Protein AF-A0A6M1T298-F1 (afdb_monomer_lite)

Sequence (48 aa):
MSTTNRRTFTKQFKQDVVQQSQHCDTITELAADLGLRPELIYRWRSEL

Organism: NCBI:txid1736908

Secondary structure (DSSP, 8-state):
----------HHHHHHHHHHHHH-S-HHHHHHHTT--HHHHHHHHHH-

Structure (mmCIF, N/CA/C/O backbone):
data_AF-A0A6M1T298-F1
#
_entry.id   AF-A0A6M1T298-F1
#
loop_
_atom_site.group_PDB
_atom_site.id
_atom_site.type_symbol
_atom_site.label_atom_id
_atom_site.label_alt_id
_atom_site.label_comp_id
_atom_site.label_asym_id
_atom_site.label_entity_id
_atom_site.label_seq_id
_atom_site.pdbx_PDB_ins_code
_atom_site.Cartn_x
_atom_site.Cartn_y
_atom_site.Cartn_z
_atom_site.occupancy
_atom_site.B_iso_or_equiv
_atom_site.auth_seq_id
_atom_site.auth_comp_id
_atom_site.auth_asym_id
_atom_site.auth_atom_id
_atom_site.pdbx_PDB_model_num
ATOM 1 N N . MET A 1 1 ? -27.800 -9.703 -9.861 1.00 36.88 1 MET A N 1
ATOM 2 C CA . MET A 1 1 ? -27.379 -8.772 -8.792 1.00 36.88 1 MET A CA 1
ATOM 3 C C . MET A 1 1 ? -25.874 -8.900 -8.627 1.00 36.88 1 MET A C 1
ATOM 5 O O . MET A 1 1 ? -25.419 -9.909 -8.110 1.00 36.88 1 MET A O 1
ATOM 9 N N . SER A 1 2 ? -25.095 -7.947 -9.136 1.00 43.00 2 SER A N 1
ATOM 10 C CA . SER A 1 2 ? -23.632 -7.981 -9.025 1.00 43.00 2 SER A CA 1
ATOM 11 C C . SER A 1 2 ? -23.235 -7.366 -7.686 1.00 43.00 2 SER A C 1
ATOM 13 O O . SER A 1 2 ? -23.122 -6.149 -7.562 1.00 43.00 2 SER A O 1
ATOM 15 N N . THR A 1 3 ? -23.103 -8.186 -6.646 1.00 47.12 3 THR A N 1
ATOM 16 C CA . THR A 1 3 ? -22.596 -7.738 -5.346 1.00 47.12 3 THR A CA 1
ATOM 17 C C . THR A 1 3 ? -21.109 -7.442 -5.489 1.00 47.12 3 THR A C 1
ATOM 19 O O . THR A 1 3 ? -20.274 -8.340 -5.383 1.00 47.12 3 THR A O 1
ATOM 22 N N . THR A 1 4 ? -20.766 -6.186 -5.775 1.00 59.78 4 THR A N 1
ATOM 23 C CA . THR A 1 4 ? -19.387 -5.694 -5.729 1.00 59.78 4 THR A CA 1
ATOM 24 C C . THR A 1 4 ? -18.888 -5.845 -4.298 1.00 59.78 4 THR A C 1
ATOM 26 O O . THR A 1 4 ? -19.125 -4.985 -3.451 1.00 59.78 4 THR A O 1
ATOM 29 N N . ASN A 1 5 ? -18.252 -6.977 -4.008 1.00 60.31 5 ASN A N 1
ATOM 30 C CA . ASN A 1 5 ? -17.693 -7.280 -2.703 1.00 60.31 5 ASN A CA 1
ATOM 31 C C . ASN A 1 5 ? -16.461 -6.382 -2.520 1.00 60.31 5 ASN A C 1
ATOM 33 O O . ASN A 1 5 ? -15.358 -6.694 -2.971 1.00 60.31 5 ASN A O 1
ATOM 37 N N . ARG A 1 6 ? -16.686 -5.173 -1.994 1.00 68.62 6 ARG A N 1
ATOM 38 C CA . ARG A 1 6 ? -15.635 -4.178 -1.776 1.00 68.62 6 ARG A CA 1
ATOM 39 C C . ARG A 1 6 ? -14.744 -4.697 -0.654 1.00 68.62 6 ARG A C 1
ATOM 41 O O . ARG A 1 6 ? -15.124 -4.629 0.508 1.00 68.62 6 ARG A O 1
ATOM 48 N N . ARG A 1 7 ? -13.565 -5.218 -1.005 1.00 78.06 7 ARG A N 1
ATOM 49 C CA . ARG A 1 7 ? -12.527 -5.536 -0.019 1.00 78.06 7 ARG A CA 1
ATOM 50 C C . ARG A 1 7 ? -12.147 -4.252 0.718 1.00 78.06 7 ARG A C 1
ATOM 52 O O . ARG A 1 7 ? -11.648 -3.306 0.107 1.00 78.06 7 ARG A O 1
ATOM 59 N N . THR A 1 8 ? -12.414 -4.217 2.016 1.00 82.88 8 THR A N 1
ATOM 60 C CA . THR A 1 8 ? -12.013 -3.121 2.897 1.00 82.88 8 THR A CA 1
ATOM 61 C C . THR A 1 8 ? -10.639 -3.438 3.466 1.00 82.88 8 THR A C 1
ATOM 63 O O . THR A 1 8 ? -10.442 -4.493 4.061 1.00 82.88 8 THR A O 1
ATOM 66 N N . PHE A 1 9 ? -9.691 -2.522 3.296 1.00 88.94 9 PHE A N 1
ATOM 67 C CA . PHE A 1 9 ? -8.352 -2.634 3.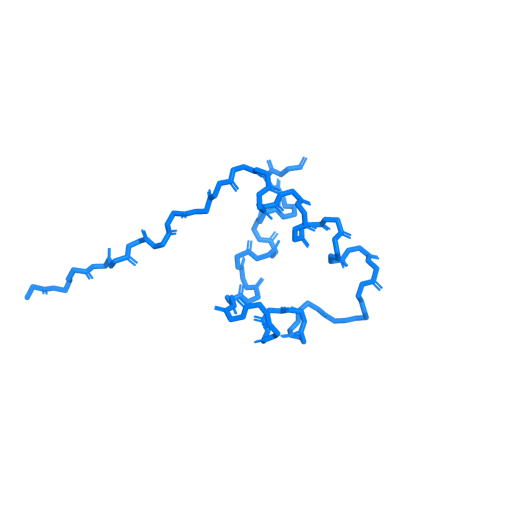871 1.00 88.94 9 PHE A CA 1
ATOM 68 C C . PHE A 1 9 ? -8.217 -1.658 5.033 1.00 88.94 9 PHE A C 1
ATOM 70 O O . PHE A 1 9 ? -8.679 -0.514 4.938 1.00 88.94 9 PHE A O 1
ATOM 77 N N . THR A 1 10 ? -7.586 -2.099 6.119 1.00 92.88 10 THR A N 1
ATOM 78 C CA . THR A 1 10 ? -7.323 -1.238 7.275 1.00 92.88 10 THR A CA 1
ATOM 79 C C . THR A 1 10 ? -6.319 -0.148 6.903 1.00 92.88 10 THR A C 1
ATOM 81 O O . THR A 1 10 ? -5.506 -0.311 5.992 1.00 92.88 10 THR A O 1
ATOM 84 N N . LYS A 1 11 ? -6.364 0.988 7.608 1.00 92.44 11 LYS A N 1
ATOM 85 C CA . LYS A 1 11 ? -5.429 2.101 7.372 1.00 92.44 11 LYS A CA 1
ATOM 86 C C . LYS A 1 11 ? -3.97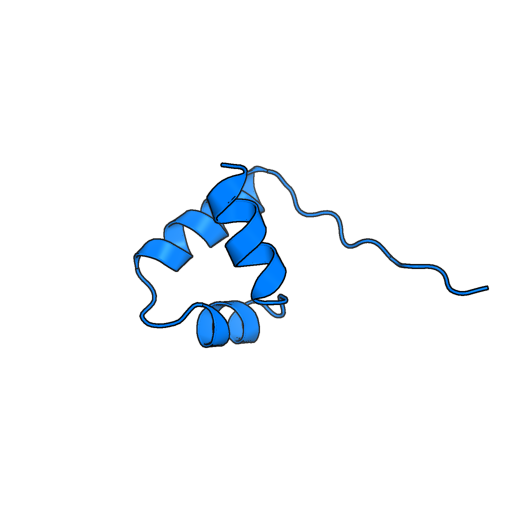2 1.649 7.504 1.00 92.44 11 LYS A C 1
ATOM 88 O O . LYS A 1 11 ? -3.166 1.974 6.642 1.00 92.44 11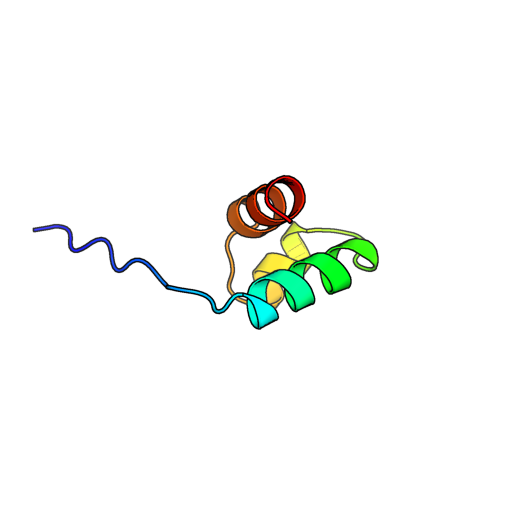 LYS A O 1
ATOM 93 N N . GLN A 1 12 ? -3.675 0.863 8.538 1.00 93.94 12 GLN A N 1
ATOM 94 C CA . GLN A 1 12 ? -2.330 0.355 8.796 1.00 93.94 12 GLN A CA 1
ATOM 95 C C . GLN A 1 12 ? -1.837 -0.550 7.665 1.00 93.94 12 GLN A C 1
ATOM 97 O O . GLN A 1 12 ? -0.719 -0.374 7.205 1.00 93.94 12 GLN A O 1
ATOM 102 N N . PHE A 1 13 ? -2.699 -1.427 7.139 1.00 94.06 13 PHE A N 1
ATOM 103 C CA . PHE A 1 13 ? -2.355 -2.256 5.983 1.00 94.06 13 PHE A CA 1
ATOM 104 C C . PHE A 1 13 ? -2.022 -1.407 4.751 1.00 94.06 13 PHE A C 1
ATOM 106 O O . PHE A 1 13 ? -1.024 -1.644 4.087 1.00 94.06 13 PHE A O 1
ATOM 113 N N . LYS A 1 14 ? -2.817 -0.369 4.457 1.00 93.81 14 LYS A N 1
ATOM 114 C CA . LYS A 1 14 ? -2.526 0.530 3.327 1.00 93.81 14 LYS A CA 1
ATOM 115 C C . LYS A 1 14 ? -1.186 1.250 3.495 1.00 93.81 14 LYS A C 1
ATOM 117 O O . LYS A 1 14 ? -0.457 1.388 2.522 1.00 93.81 14 LYS A O 1
ATOM 122 N N . GLN A 1 15 ? -0.879 1.708 4.709 1.00 95.25 15 GLN A N 1
ATOM 123 C CA . GLN A 1 15 ? 0.383 2.386 5.015 1.00 95.25 15 GLN A CA 1
ATOM 124 C C . GLN A 1 15 ? 1.581 1.451 4.854 1.00 95.25 15 GLN A C 1
ATOM 126 O O . GLN A 1 15 ? 2.564 1.850 4.240 1.00 95.25 15 GLN A O 1
ATOM 131 N N . ASP A 1 16 ? 1.465 0.215 5.335 1.00 95.19 16 ASP A N 1
ATOM 132 C CA . ASP A 1 16 ? 2.500 -0.811 5.209 1.00 95.19 16 ASP A CA 1
ATOM 133 C C . ASP A 1 16 ? 2.797 -1.118 3.732 1.00 95.19 16 ASP A C 1
ATOM 135 O O . ASP A 1 16 ? 3.935 -1.003 3.281 1.00 95.19 16 ASP A O 1
ATOM 139 N N . VAL A 1 17 ? 1.750 -1.332 2.924 1.00 94.88 17 VAL A N 1
ATOM 140 C CA . VAL A 1 17 ? 1.883 -1.550 1.473 1.00 94.88 17 VAL A CA 1
ATOM 141 C C . VAL A 1 17 ? 2.494 -0.336 0.765 1.00 94.88 17 VAL A C 1
ATOM 143 O O . VAL A 1 17 ? 3.319 -0.496 -0.134 1.00 94.88 17 VAL A O 1
ATOM 146 N N . VAL A 1 18 ? 2.125 0.890 1.154 1.00 94.12 18 VAL A N 1
ATOM 147 C CA . VAL A 1 18 ? 2.731 2.106 0.590 1.00 94.12 18 VAL A CA 1
ATOM 148 C C . VAL A 1 18 ? 4.204 2.225 0.984 1.00 94.12 18 VAL A C 1
ATOM 150 O O . VAL A 1 18 ? 5.012 2.550 0.116 1.00 94.12 18 VAL A O 1
ATOM 153 N N . GLN A 1 19 ? 4.589 1.917 2.222 1.00 94.50 19 GLN A N 1
ATOM 154 C CA . GLN A 1 19 ? 6.001 1.892 2.614 1.00 94.50 19 GLN A CA 1
ATOM 155 C C . GLN A 1 19 ? 6.777 0.824 1.840 1.00 94.50 19 GLN A C 1
ATOM 157 O O . GLN A 1 19 ? 7.785 1.143 1.215 1.00 94.50 19 GLN A O 1
ATOM 162 N N . GLN A 1 20 ? 6.266 -0.407 1.772 1.00 93.31 20 GLN A N 1
ATOM 163 C CA . GLN A 1 20 ? 6.862 -1.499 0.997 1.00 93.31 20 GLN A CA 1
ATOM 164 C C . GLN A 1 20 ? 7.068 -1.091 -0.470 1.00 93.31 20 GLN A C 1
ATOM 166 O O . GLN A 1 20 ? 8.132 -1.306 -1.046 1.00 93.31 20 GLN A O 1
ATOM 171 N N . SER A 1 21 ? 6.083 -0.400 -1.053 1.00 92.12 21 SER A N 1
ATOM 172 C CA . SER A 1 21 ? 6.141 0.069 -2.438 1.00 92.12 21 SER A CA 1
ATOM 173 C C . SER A 1 21 ? 7.296 1.029 -2.728 1.00 92.12 21 SER A C 1
ATOM 175 O O . SER A 1 21 ? 7.700 1.143 -3.881 1.00 92.12 21 SER A O 1
ATOM 177 N N . GLN A 1 22 ? 7.795 1.768 -1.729 1.00 89.81 22 GLN A N 1
ATOM 178 C CA . GLN A 1 22 ? 8.936 2.682 -1.890 1.00 89.81 22 GLN A CA 1
ATOM 179 C C . GLN A 1 22 ? 10.264 1.936 -2.042 1.00 89.81 22 GLN A C 1
ATOM 181 O O . GLN A 1 22 ? 11.210 2.498 -2.585 1.00 89.81 22 GLN A O 1
ATOM 186 N N . HIS A 1 23 ? 10.320 0.686 -1.581 1.00 89.12 23 HIS A N 1
ATOM 187 C CA . HIS A 1 23 ? 11.511 -0.158 -1.617 1.00 89.12 23 HIS A CA 1
ATOM 188 C C . HIS A 1 23 ? 11.454 -1.246 -2.699 1.00 89.12 23 HIS A C 1
ATOM 190 O O . HIS A 1 23 ? 12.478 -1.856 -2.983 1.00 89.12 23 HIS A O 1
ATOM 196 N N . CYS A 1 24 ? 10.287 -1.500 -3.297 1.00 87.00 24 CYS A N 1
ATOM 197 C CA . CYS A 1 24 ? 10.138 -2.447 -4.402 1.00 87.00 24 CYS A CA 1
ATOM 198 C C . CYS A 1 24 ? 10.508 -1.820 -5.751 1.00 87.00 24 CYS A C 1
ATOM 200 O O . CYS A 1 24 ? 10.110 -0.691 -6.045 1.00 87.00 24 CYS A O 1
ATOM 202 N N . ASP A 1 25 ? 11.162 -2.602 -6.612 1.00 85.56 25 ASP A N 1
ATOM 203 C CA . ASP A 1 25 ? 11.479 -2.214 -7.989 1.00 85.56 25 ASP A CA 1
ATOM 204 C C . ASP A 1 25 ? 10.219 -1.982 -8.834 1.00 85.56 25 ASP A C 1
ATOM 206 O O . ASP A 1 25 ? 10.154 -1.030 -9.617 1.00 85.56 25 ASP A O 1
ATOM 210 N N . THR A 1 26 ? 9.184 -2.816 -8.657 1.00 92.06 26 THR A N 1
ATOM 211 C CA . THR A 1 26 ? 7.919 -2.662 -9.384 1.00 92.06 26 THR A CA 1
ATOM 212 C C . THR A 1 26 ? 6.678 -2.847 -8.508 1.00 92.06 26 THR A C 1
ATOM 214 O O . THR A 1 26 ? 6.573 -3.736 -7.663 1.00 92.06 26 THR A O 1
ATOM 217 N N . ILE A 1 27 ? 5.675 -1.996 -8.749 1.00 92.62 27 ILE A N 1
ATOM 218 C CA . ILE A 1 27 ? 4.371 -2.047 -8.065 1.00 92.62 27 ILE A CA 1
ATOM 219 C C . ILE A 1 27 ? 3.562 -3.270 -8.506 1.00 92.62 27 ILE A C 1
ATOM 221 O O . ILE A 1 27 ? 2.753 -3.786 -7.739 1.00 92.62 27 ILE A O 1
ATOM 225 N N . THR A 1 28 ? 3.771 -3.738 -9.736 1.00 93.12 28 THR A N 1
ATOM 226 C CA . THR A 1 28 ? 3.077 -4.902 -10.294 1.00 93.12 28 THR A CA 1
ATOM 227 C C . THR A 1 28 ? 3.464 -6.184 -9.568 1.00 93.12 28 THR A C 1
ATOM 229 O O . THR A 1 28 ? 2.576 -6.961 -9.227 1.00 93.12 28 THR A O 1
ATOM 232 N N . GLU A 1 29 ? 4.754 -6.388 -9.290 1.00 93.31 29 GLU A N 1
ATOM 233 C CA . GLU A 1 29 ? 5.227 -7.554 -8.534 1.00 93.31 29 GLU A CA 1
ATOM 234 C C . GLU A 1 29 ? 4.741 -7.509 -7.087 1.00 93.31 29 GLU A C 1
ATOM 236 O O . GLU A 1 29 ? 4.174 -8.488 -6.608 1.00 93.31 29 GLU A O 1
ATOM 241 N N . LEU A 1 30 ? 4.839 -6.347 -6.431 1.00 94.19 30 LEU A N 1
ATOM 242 C CA . LEU A 1 30 ? 4.297 -6.154 -5.084 1.00 94.19 30 LEU A CA 1
ATOM 243 C C . LEU A 1 30 ? 2.787 -6.438 -5.024 1.00 94.19 30 LEU A C 1
ATOM 245 O O . LEU A 1 30 ? 2.292 -7.077 -4.098 1.00 94.19 30 LEU A O 1
ATOM 249 N N . ALA A 1 31 ? 2.032 -5.963 -6.014 1.00 94.12 31 ALA A N 1
ATOM 250 C CA . 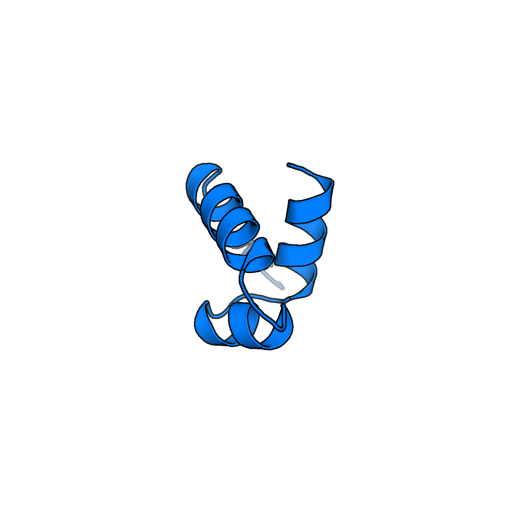ALA A 1 31 ? 0.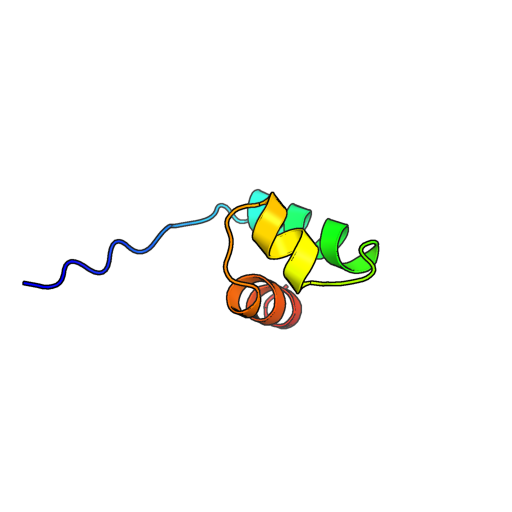601 -6.217 -6.085 1.00 94.12 31 ALA A CA 1
ATOM 251 C C . ALA A 1 31 ? 0.298 -7.705 -6.299 1.00 94.12 31 ALA A C 1
ATOM 253 O O . ALA A 1 31 ? -0.629 -8.222 -5.680 1.00 94.12 31 ALA A O 1
ATOM 254 N N . ALA A 1 32 ? 1.072 -8.389 -7.145 1.00 94.06 32 ALA A N 1
ATOM 255 C CA . ALA A 1 32 ? 0.919 -9.818 -7.384 1.00 94.06 32 ALA A CA 1
ATOM 256 C C . ALA A 1 32 ? 1.191 -10.639 -6.113 1.00 94.06 32 ALA A C 1
ATOM 258 O O . ALA A 1 32 ? 0.375 -11.494 -5.775 1.00 94.06 32 ALA A O 1
ATOM 259 N N . ASP A 1 33 ? 2.267 -10.324 -5.388 1.00 93.25 33 ASP A N 1
ATOM 260 C CA . ASP A 1 33 ? 2.641 -10.982 -4.129 1.00 93.25 33 ASP A CA 1
ATOM 261 C C . ASP A 1 33 ? 1.552 -10.827 -3.055 1.00 93.25 33 ASP A C 1
ATOM 263 O O . ASP A 1 33 ? 1.103 -11.795 -2.442 1.00 93.25 33 ASP A O 1
ATOM 267 N N . LEU A 1 34 ? 1.013 -9.613 -2.918 1.00 91.25 34 LEU A N 1
ATOM 268 C CA . LEU A 1 34 ? -0.035 -9.300 -1.945 1.00 91.25 34 LEU A CA 1
ATOM 269 C C . LEU A 1 34 ? -1.455 -9.679 -2.408 1.00 91.25 34 LEU A C 1
ATOM 271 O O . LEU A 1 34 ? -2.428 -9.470 -1.675 1.00 91.25 34 LEU A O 1
ATOM 275 N N . GLY A 1 35 ? -1.619 -10.185 -3.634 1.00 92.06 35 GLY A N 1
ATOM 276 C CA . GLY A 1 35 ? -2.933 -10.467 -4.226 1.00 92.06 35 GLY A CA 1
ATOM 277 C C . GLY A 1 35 ? -3.817 -9.218 -4.372 1.00 92.06 35 GLY A C 1
ATOM 278 O O . GLY A 1 35 ? -5.049 -9.282 -4.248 1.00 92.06 35 GLY A O 1
ATOM 279 N N . LEU A 1 36 ? -3.186 -8.066 -4.591 1.00 91.56 36 LEU A N 1
ATOM 280 C CA . LEU A 1 36 ? -3.801 -6.759 -4.780 1.00 91.56 36 LEU A CA 1
ATOM 281 C C . LEU A 1 36 ? -3.832 -6.373 -6.259 1.00 91.56 36 LEU A C 1
ATOM 283 O O . LEU A 1 36 ? -3.154 -6.939 -7.111 1.00 91.56 36 LEU A O 1
ATOM 287 N N . ARG A 1 37 ? -4.629 -5.348 -6.569 1.00 92.50 37 ARG A N 1
ATOM 288 C CA . ARG A 1 37 ? -4.527 -4.667 -7.861 1.00 92.50 37 ARG A CA 1
ATOM 289 C C . ARG A 1 37 ? -3.467 -3.571 -7.758 1.00 92.50 37 ARG A C 1
ATOM 291 O O . ARG A 1 37 ? -3.546 -2.790 -6.810 1.00 92.50 37 ARG A O 1
ATOM 298 N N . PRO A 1 38 ? -2.552 -3.430 -8.728 1.00 94.25 38 PRO A N 1
ATOM 299 C CA . PRO A 1 38 ? -1.546 -2.367 -8.700 1.00 94.25 38 PRO A CA 1
ATOM 300 C C . PRO A 1 38 ? -2.186 -0.971 -8.647 1.00 94.25 38 PRO A C 1
ATOM 302 O O . PRO A 1 38 ? -1.702 -0.095 -7.936 1.00 94.25 38 PRO A O 1
ATOM 305 N N . GLU A 1 39 ? -3.344 -0.787 -9.289 1.00 93.44 39 GLU A N 1
ATOM 306 C CA . GLU A 1 39 ? -4.147 0.446 -9.234 1.00 93.44 39 GLU A CA 1
ATOM 307 C C . GLU A 1 39 ? -4.506 0.878 -7.798 1.00 93.44 39 GLU A C 1
ATOM 309 O O . GLU A 1 39 ? -4.542 2.073 -7.507 1.00 93.44 39 GLU A O 1
ATOM 314 N N . LEU A 1 40 ? -4.744 -0.072 -6.880 1.00 92.62 40 LEU A N 1
ATOM 315 C CA . LEU A 1 40 ? -5.021 0.242 -5.471 1.00 92.62 40 LEU A CA 1
ATOM 316 C C . LEU A 1 40 ? -3.793 0.837 -4.784 1.00 92.62 40 LEU A C 1
ATOM 318 O O . LEU A 1 40 ? -3.932 1.794 -4.028 1.00 92.62 40 LEU A O 1
ATOM 322 N N . ILE A 1 41 ? -2.608 0.302 -5.072 1.00 93.19 41 I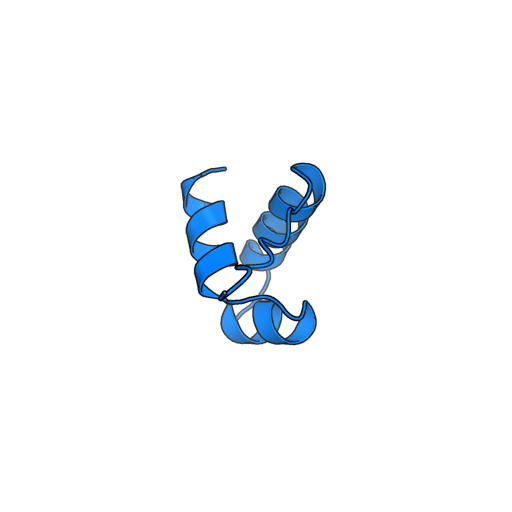LE A N 1
ATOM 323 C CA . ILE A 1 41 ? -1.349 0.767 -4.485 1.00 93.19 41 ILE A CA 1
ATOM 324 C C . ILE A 1 41 ? -1.020 2.173 -5.001 1.00 93.19 41 ILE A C 1
ATOM 326 O O . ILE A 1 41 ? -0.692 3.054 -4.207 1.00 93.19 41 ILE A O 1
ATOM 330 N N . TYR A 1 42 ? -1.192 2.420 -6.306 1.00 93.31 42 TYR A N 1
ATOM 331 C CA . TYR A 1 42 ? -1.045 3.763 -6.881 1.00 93.31 42 TYR A CA 1
ATOM 332 C C . TYR A 1 42 ? -2.016 4.764 -6.264 1.00 93.31 42 TYR A C 1
ATOM 334 O O . TYR A 1 42 ? -1.617 5.868 -5.907 1.00 93.31 42 TYR A O 1
ATOM 342 N N . ARG A 1 43 ? -3.278 4.368 -6.082 1.00 92.81 43 ARG A N 1
ATOM 343 C CA . ARG A 1 43 ? -4.269 5.215 -5.424 1.00 92.81 43 ARG A CA 1
ATOM 344 C C . ARG A 1 43 ? -3.865 5.543 -3.985 1.00 92.81 43 ARG A C 1
ATOM 346 O O . ARG A 1 43 ? -3.925 6.703 -3.594 1.00 92.81 43 ARG A O 1
ATOM 353 N N . TRP A 1 44 ? -3.445 4.551 -3.200 1.00 94.19 44 TRP A N 1
ATOM 354 C CA . TRP A 1 44 ? -3.050 4.778 -1.807 1.00 94.19 44 TRP A CA 1
ATOM 355 C C . TRP A 1 44 ? -1.811 5.659 -1.685 1.00 94.19 44 TRP A C 1
ATOM 357 O O . TRP A 1 44 ? -1.768 6.467 -0.769 1.00 94.19 44 TRP A O 1
ATOM 367 N N . ARG A 1 45 ? -0.864 5.581 -2.628 1.00 90.38 45 ARG A N 1
ATOM 368 C CA . ARG A 1 45 ? 0.281 6.505 -2.706 1.00 90.38 45 ARG A CA 1
ATOM 369 C C . ARG A 1 45 ? -0.108 7.971 -2.889 1.00 90.38 45 ARG A C 1
ATOM 371 O O . ARG A 1 45 ? 0.682 8.840 -2.557 1.00 90.38 45 ARG A O 1
ATOM 378 N N . SER A 1 46 ? -1.268 8.245 -3.479 1.00 90.56 46 SER A N 1
ATOM 379 C CA . SER A 1 46 ? -1.767 9.613 -3.650 1.00 90.56 46 SER A CA 1
ATOM 380 C C . SER A 1 46 ? -2.677 10.066 -2.505 1.00 90.56 46 SER A C 1
ATOM 382 O O . SER A 1 46 ? -2.887 11.263 -2.344 1.00 90.56 46 SER A O 1
ATOM 384 N N . GLU A 1 47 ? -3.254 9.130 -1.745 1.00 89.75 47 GLU A N 1
ATOM 385 C CA . GLU A 1 47 ? -4.179 9.411 -0.635 1.00 89.75 47 GLU A CA 1
ATOM 386 C C . GLU A 1 47 ? -3.489 9.469 0.748 1.00 89.75 47 GLU A C 1
ATOM 388 O O . GLU A 1 47 ? -4.104 9.968 1.693 1.00 89.75 47 GLU A O 1
ATOM 393 N N . LEU A 1 48 ? -2.262 8.944 0.887 1.00 84.25 48 LEU A N 1
ATOM 394 C CA . LEU A 1 48 ? -1.465 8.880 2.126 1.00 84.25 48 LEU A CA 1
ATOM 395 C C . LEU A 1 48 ? -0.191 9.718 2.017 1.00 84.25 48 LEU A C 1
ATOM 397 O O . LEU A 1 48 ? 0.149 10.345 3.045 1.00 84.25 48 LEU A O 1
#

Radius of gyration: 11.44 Å; chains: 1; bounding box: 39×21×19 Å

Foldseek 3Di:
DPPPPDDDDDPVRLVVLLVVCVVDPDLPVSCVVVVHDSVSNVVSVVVD

InterPro domains:
  IPR002514 Transposase IS3/IS911family [PF01527] (5-47)
  IPR010921 Trp repressor/replication initiator [SSF48295] (3-47)

pLDDT: mean 86.8, std 13.9, range [36.88, 95.25]